Protein AF-A0AAE3RTZ7-F1 (afdb_monomer_lite)

Secondary structure (DSSP, 8-state):
--SSSSSSSSSTTTT--------PPPHHHHHHHHHHHHHHHHHHS-GGGGGS-HHHHHHHHHHHHHHHHHHHHHHHTT--HHHHHHHHHHHGGG-SS-HHHHHHHHHHHHHHHHHT-

pLDDT: mean 77.8, std 17.18, range [41.66, 95.5]

Foldseek 3Di:
DDDDPDPPPPPPPPPPPPPPPLPQDDPVRLLVQLLVVLVVLLVPPDPVSVPDDPVVSVVSSVLLSVLLCVLLVCLVVVHDLVVVLVVLVVVVVPDPDDSVSSSVSSVNSNCCNVVSD

Sequence (117 aa):
MKLKSLYVVLVSIASYMPLMAAASLTEHQLLVSCNKKASSLVESFDGDLQNLKESRRLDLLRLVSDGCQGGYRSARDGMQYKDIERYLTQESSQSELPVDLMLESVKVGYSLYNNGN

Structure (mmCIF, N/CA/C/O backbone):
data_AF-A0AAE3RTZ7-F1
#
_entry.id   AF-A0AAE3RTZ7-F1
#
loop_
_atom_site.group_PDB
_atom_site.id
_atom_site.type_symbol
_atom_site.label_atom_id
_atom_site.label_alt_id
_atom_site.label_comp_id
_atom_site.label_asym_id
_atom_site.label_entity_id
_atom_site.label_seq_id
_atom_site.pdbx_PDB_ins_code
_atom_site.Cartn_x
_atom_site.Cartn_y
_atom_site.Cartn_z
_atom_site.occupancy
_atom_site.B_iso_or_equiv
_atom_site.auth_seq_id
_atom_site.auth_comp_id
_atom_site.auth_asym_id
_atom_site.auth_atom_id
_atom_site.pdbx_PDB_model_num
ATOM 1 N N . MET A 1 1 ? 25.375 17.240 -60.756 1.00 47.09 1 MET A N 1
ATOM 2 C CA . MET A 1 1 ? 25.695 16.730 -59.398 1.00 47.09 1 MET A CA 1
ATOM 3 C C . MET A 1 1 ? 25.318 17.788 -58.373 1.00 47.09 1 MET A C 1
ATOM 5 O O . MET A 1 1 ? 25.671 18.929 -58.621 1.00 47.09 1 MET A O 1
ATOM 9 N N . LYS A 1 2 ? 24.657 17.390 -57.270 1.00 45.25 2 LYS A N 1
ATOM 10 C CA . LYS A 1 2 ? 24.364 18.126 -56.007 1.00 45.25 2 LYS A CA 1
ATOM 11 C C . LYS A 1 2 ? 22.867 18.127 -55.662 1.00 45.25 2 LYS A C 1
ATOM 13 O O . LYS A 1 2 ? 22.201 19.138 -55.789 1.00 45.25 2 LYS A O 1
ATOM 18 N N . LEU A 1 3 ? 22.344 16.976 -55.231 1.00 47.53 3 LEU A N 1
ATOM 19 C CA . LEU A 1 3 ? 21.030 16.874 -54.565 1.00 47.53 3 LEU A CA 1
ATOM 20 C C . LEU A 1 3 ? 20.909 15.579 -53.735 1.00 47.53 3 LEU A C 1
ATOM 22 O O . LEU A 1 3 ? 19.844 14.988 -53.629 1.00 47.53 3 LEU A O 1
ATOM 26 N N . LYS A 1 4 ? 22.023 15.088 -53.172 1.00 45.84 4 LYS A N 1
ATOM 27 C CA . LYS A 1 4 ? 22.053 13.822 -52.408 1.00 45.84 4 LYS A CA 1
ATOM 28 C C . LYS A 1 4 ? 22.535 13.949 -50.958 1.00 45.84 4 LYS A C 1
ATOM 30 O O . LYS A 1 4 ? 22.607 12.946 -50.267 1.00 45.84 4 LYS A O 1
ATOM 35 N N . SER A 1 5 ? 22.832 15.155 -50.472 1.00 51.41 5 SER A N 1
ATOM 36 C CA . SER A 1 5 ? 23.535 15.339 -49.192 1.00 51.41 5 SER A CA 1
ATOM 37 C C . SER A 1 5 ? 22.779 16.223 -48.198 1.00 51.41 5 SER A C 1
ATOM 39 O O . SER A 1 5 ? 23.362 17.128 -47.615 1.00 51.41 5 SER A O 1
ATOM 41 N N . LEU A 1 6 ? 21.476 15.997 -48.030 1.00 47.56 6 LEU A N 1
ATOM 42 C CA . LEU A 1 6 ? 20.693 16.659 -46.971 1.00 47.56 6 LEU A CA 1
ATOM 43 C C . LEU A 1 6 ? 19.772 15.710 -46.192 1.00 47.56 6 LEU A C 1
ATOM 45 O O . LEU A 1 6 ? 19.325 16.060 -45.109 1.00 47.56 6 LEU A O 1
ATOM 49 N N . TYR A 1 7 ? 19.560 14.480 -46.672 1.00 47.31 7 TYR A N 1
ATOM 50 C CA . TYR A 1 7 ? 18.663 13.516 -46.021 1.00 47.31 7 TYR A CA 1
ATOM 51 C C . TYR A 1 7 ? 19.345 12.558 -45.033 1.00 47.31 7 TYR A C 1
ATOM 53 O O . TYR A 1 7 ? 18.658 11.841 -44.318 1.00 47.31 7 TYR A O 1
ATOM 61 N N . VAL A 1 8 ? 20.680 12.546 -44.949 1.00 50.94 8 VAL A N 1
ATOM 62 C CA . VAL A 1 8 ? 21.413 11.576 -44.105 1.00 50.94 8 VAL A CA 1
ATOM 63 C C . VAL A 1 8 ? 21.600 12.061 -42.657 1.00 50.94 8 VAL A C 1
ATOM 65 O O . VAL A 1 8 ? 21.941 11.271 -41.788 1.00 50.94 8 VAL A O 1
ATOM 68 N N . VAL A 1 9 ? 21.323 13.333 -42.350 1.00 49.72 9 VAL A N 1
ATOM 69 C CA . VAL A 1 9 ? 21.578 13.898 -41.005 1.00 49.72 9 VAL A CA 1
ATOM 70 C C . VAL A 1 9 ? 20.329 13.916 -40.106 1.00 49.72 9 VAL A C 1
ATOM 72 O O . VAL A 1 9 ? 20.448 14.039 -38.893 1.00 49.72 9 VAL A O 1
ATOM 75 N N . LEU A 1 10 ? 19.125 13.725 -40.656 1.00 44.94 10 LEU A N 1
ATOM 76 C CA . LEU A 1 10 ? 17.868 13.832 -39.894 1.00 44.94 10 LEU A CA 1
ATOM 77 C C . LEU A 1 10 ? 17.389 12.527 -39.230 1.00 44.94 10 LEU A C 1
ATOM 79 O O . LEU A 1 10 ? 16.438 12.565 -38.458 1.00 44.94 10 LEU A O 1
ATOM 83 N N . VAL A 1 11 ? 18.042 11.386 -39.477 1.00 49.84 11 VAL A N 1
ATOM 84 C CA . VAL A 1 11 ? 17.622 10.083 -38.911 1.00 49.84 11 VAL A CA 1
ATOM 85 C C . VAL A 1 11 ? 18.280 9.786 -37.551 1.00 49.84 11 VAL A C 1
ATOM 87 O O . VAL A 1 11 ? 17.823 8.915 -36.819 1.00 49.84 11 VAL A O 1
ATOM 90 N N . SER A 1 12 ? 19.299 10.546 -37.144 1.00 48.41 12 SER A N 1
ATOM 91 C CA . SER A 1 12 ? 20.132 10.197 -35.978 1.00 48.41 12 SER A CA 1
ATOM 92 C C . SER A 1 12 ? 19.698 10.811 -34.639 1.00 48.41 12 SER A C 1
ATOM 94 O O . SER A 1 12 ? 20.397 10.635 -33.646 1.00 48.41 12 SER A O 1
ATOM 96 N N . ILE A 1 13 ? 18.579 11.544 -34.581 1.00 51.97 13 ILE A N 1
ATOM 97 C CA . ILE A 1 13 ? 18.160 12.271 -33.360 1.00 51.97 13 ILE A CA 1
ATOM 98 C C . ILE A 1 13 ? 16.986 11.586 -32.631 1.00 51.97 13 ILE A C 1
ATOM 100 O O . ILE A 1 13 ? 16.645 11.961 -31.515 1.00 51.97 13 ILE A O 1
ATOM 104 N N . ALA A 1 14 ? 16.389 10.535 -33.202 1.00 48.78 14 ALA A N 1
ATOM 105 C CA . ALA A 1 14 ? 15.289 9.812 -32.550 1.00 48.78 14 ALA A CA 1
ATOM 106 C C . ALA A 1 14 ? 15.750 8.787 -31.489 1.00 48.78 14 ALA A C 1
ATOM 108 O O . ALA A 1 14 ? 14.923 8.249 -30.760 1.00 48.78 14 ALA A O 1
ATOM 109 N N . SER A 1 15 ? 17.051 8.506 -31.377 1.00 48.28 15 SER A N 1
ATOM 110 C CA . SER A 1 15 ? 17.585 7.416 -30.544 1.00 48.28 15 SER A CA 1
ATOM 111 C C . SER A 1 15 ? 18.039 7.823 -29.136 1.00 48.28 15 SER A C 1
ATOM 113 O O . SER A 1 15 ? 18.622 7.005 -28.433 1.00 48.28 15 SER A O 1
ATOM 115 N N . TYR A 1 16 ? 17.774 9.057 -28.701 1.00 50.84 16 TYR A N 1
ATOM 116 C CA . TYR A 1 16 ? 18.187 9.546 -27.380 1.00 50.84 16 TYR A CA 1
ATOM 117 C C . TYR A 1 16 ? 17.029 10.136 -26.579 1.00 50.84 16 TYR A C 1
ATOM 119 O O . TYR A 1 16 ? 17.194 11.147 -25.901 1.00 50.84 16 TYR A O 1
ATOM 127 N N . MET A 1 17 ? 15.854 9.502 -26.608 1.00 48.06 17 MET A N 1
ATOM 128 C CA . MET A 1 17 ? 15.017 9.597 -25.418 1.00 48.06 17 MET A CA 1
ATOM 129 C C . MET A 1 17 ? 15.684 8.712 -24.364 1.00 48.06 17 MET A C 1
ATOM 131 O O . MET A 1 17 ? 15.708 7.494 -24.556 1.00 48.06 17 MET A O 1
ATOM 135 N N . PRO A 1 18 ? 16.287 9.274 -23.296 1.00 41.66 18 PRO A N 1
ATOM 136 C CA . PRO A 1 18 ? 16.651 8.452 -22.162 1.00 41.66 18 PRO A CA 1
ATOM 137 C C . PRO A 1 18 ? 15.362 7.762 -21.740 1.00 41.66 18 PRO A C 1
ATOM 139 O O . PRO A 1 18 ? 14.361 8.421 -21.453 1.00 41.66 18 PRO A O 1
ATOM 142 N N . LEU A 1 19 ? 15.375 6.433 -21.783 1.00 45.12 19 LEU A N 1
ATOM 143 C CA . LEU A 1 19 ? 14.402 5.622 -21.083 1.00 45.12 19 LEU A CA 1
ATOM 144 C C . LEU A 1 19 ? 14.513 6.085 -19.629 1.00 45.12 19 LEU A C 1
ATOM 146 O O . LEU A 1 19 ? 15.463 5.725 -18.935 1.00 45.12 19 LEU A O 1
ATOM 150 N N . MET A 1 20 ? 13.640 7.009 -19.227 1.00 46.50 20 MET A N 1
ATOM 151 C CA . MET A 1 20 ? 13.531 7.489 -17.860 1.00 46.50 20 MET A CA 1
ATOM 152 C C . MET A 1 20 ? 13.069 6.275 -17.071 1.00 46.50 20 MET A C 1
ATOM 154 O O . MET A 1 20 ? 11.874 6.021 -16.949 1.00 46.50 20 MET A O 1
ATOM 158 N N . ALA A 1 21 ? 14.025 5.457 -16.630 1.00 51.66 21 ALA A N 1
ATOM 159 C CA . ALA A 1 21 ? 13.785 4.483 -15.593 1.00 51.66 21 ALA A CA 1
ATOM 160 C C . ALA A 1 21 ? 13.224 5.303 -14.435 1.00 51.66 21 ALA A C 1
ATOM 162 O O . ALA A 1 21 ? 13.945 6.128 -13.868 1.00 51.66 21 ALA A O 1
ATOM 163 N N . ALA A 1 22 ? 11.920 5.170 -14.183 1.00 57.03 22 ALA A N 1
ATOM 164 C CA . ALA A 1 22 ? 11.284 5.790 -13.036 1.00 57.03 22 ALA A CA 1
ATOM 165 C C . ALA A 1 22 ? 12.156 5.434 -11.831 1.00 57.03 22 ALA A C 1
ATOM 167 O O . ALA A 1 22 ? 12.407 4.253 -11.580 1.00 57.03 22 ALA A O 1
ATOM 168 N N . ALA A 1 23 ? 12.737 6.449 -11.189 1.00 64.25 23 ALA A N 1
ATOM 169 C CA . ALA A 1 23 ? 13.663 6.231 -10.095 1.00 64.25 23 ALA A CA 1
ATOM 170 C C . ALA A 1 23 ? 12.897 5.485 -9.002 1.00 64.25 23 ALA A C 1
ATOM 172 O O . ALA A 1 23 ? 11.998 6.040 -8.376 1.00 64.25 23 ALA A O 1
ATOM 173 N N . SER A 1 24 ? 13.202 4.201 -8.824 1.00 76.50 24 SER A N 1
ATOM 174 C CA . SER A 1 24 ? 12.537 3.400 -7.809 1.00 76.50 24 SER A CA 1
ATOM 175 C C . SER A 1 24 ? 12.925 3.940 -6.438 1.00 76.50 24 SER A C 1
ATOM 177 O O . SER A 1 24 ? 14.117 4.097 -6.156 1.00 76.50 24 SER A O 1
ATOM 179 N N . LEU A 1 25 ? 11.937 4.179 -5.581 1.00 84.38 25 LEU A N 1
ATOM 180 C CA . LEU A 1 25 ? 12.157 4.522 -4.183 1.00 84.38 25 LEU A CA 1
ATOM 181 C C . LEU A 1 25 ? 13.036 3.464 -3.507 1.00 84.38 25 LEU A C 1
ATOM 183 O O . LEU A 1 25 ? 12.867 2.260 -3.723 1.00 84.38 25 LEU A O 1
ATOM 187 N N . THR A 1 26 ? 13.943 3.920 -2.645 1.00 89.31 26 THR A N 1
ATOM 188 C CA . THR A 1 26 ? 14.615 3.034 -1.685 1.00 89.31 26 THR A CA 1
ATOM 189 C C . THR A 1 26 ? 13.602 2.486 -0.679 1.00 89.31 26 THR A C 1
ATOM 191 O O . THR A 1 26 ? 12.550 3.089 -0.459 1.00 89.31 26 THR A O 1
ATOM 194 N N . GLU A 1 27 ? 13.928 1.382 -0.003 1.00 87.38 27 GLU A N 1
ATOM 195 C CA . GLU A 1 27 ? 13.046 0.804 1.024 1.00 87.38 27 GLU A CA 1
ATOM 196 C C . GLU A 1 27 ? 12.692 1.808 2.128 1.00 87.38 27 GLU A C 1
ATOM 198 O O . GLU A 1 27 ? 11.543 1.881 2.555 1.00 87.38 27 GLU A O 1
ATOM 203 N N . HIS A 1 28 ? 13.651 2.639 2.549 1.00 90.81 28 HIS A N 1
ATOM 204 C CA . HIS A 1 28 ? 13.400 3.660 3.562 1.00 90.81 28 HIS A CA 1
ATOM 205 C C . HIS A 1 28 ? 12.458 4.762 3.060 1.00 90.81 28 HIS A C 1
ATOM 207 O O . HIS A 1 28 ? 11.533 5.147 3.772 1.00 90.81 28 HIS A O 1
ATOM 213 N N . GLN A 1 29 ? 12.652 5.254 1.831 1.00 91.19 29 GLN A N 1
ATOM 214 C CA . GLN A 1 29 ? 11.757 6.259 1.247 1.00 91.19 29 GLN A CA 1
ATOM 215 C C . GLN A 1 29 ? 10.346 5.701 1.058 1.00 91.19 29 GLN A C 1
ATOM 217 O O . GLN A 1 29 ? 9.375 6.374 1.395 1.00 91.19 29 GLN A O 1
ATOM 222 N N . LEU A 1 30 ? 10.238 4.455 0.593 1.00 92.38 30 LEU A N 1
ATOM 223 C CA . LEU A 1 30 ? 8.967 3.758 0.466 1.00 92.38 30 LEU A CA 1
ATOM 224 C C . LEU A 1 30 ? 8.264 3.634 1.822 1.00 92.38 30 LEU A C 1
ATOM 226 O O . LEU A 1 30 ? 7.087 3.968 1.927 1.00 92.38 30 LEU A O 1
ATOM 230 N N . LEU A 1 31 ? 8.982 3.214 2.867 1.00 93.00 31 LEU A N 1
ATOM 231 C CA . LEU A 1 31 ? 8.432 3.094 4.217 1.00 93.00 31 LEU A CA 1
ATOM 232 C C . LEU A 1 31 ? 7.923 4.443 4.742 1.00 93.00 31 LEU A C 1
ATOM 234 O O . LEU A 1 31 ? 6.825 4.518 5.289 1.00 93.00 31 LEU A O 1
ATOM 238 N N . VAL A 1 32 ? 8.688 5.522 4.557 1.00 93.62 32 VAL A N 1
ATOM 239 C CA . VAL A 1 32 ? 8.277 6.874 4.968 1.00 93.62 32 VAL A CA 1
ATOM 240 C C . VAL A 1 32 ? 7.028 7.324 4.204 1.00 93.62 32 VAL A C 1
ATOM 242 O O . VAL A 1 32 ? 6.073 7.800 4.825 1.00 93.62 32 VAL A O 1
ATOM 245 N N . SER A 1 33 ? 6.998 7.142 2.881 1.00 92.44 33 SER A N 1
ATOM 246 C CA . SER A 1 33 ? 5.847 7.493 2.040 1.00 92.44 33 SER A CA 1
ATOM 247 C C . SER A 1 33 ? 4.601 6.690 2.418 1.00 92.44 33 SER A C 1
ATOM 249 O O . SER A 1 33 ? 3.531 7.274 2.610 1.00 92.44 33 SER A O 1
ATOM 251 N N . CYS A 1 34 ? 4.737 5.375 2.602 1.00 93.69 34 CYS A N 1
ATOM 252 C CA . CYS A 1 34 ? 3.637 4.503 2.996 1.00 93.69 34 CYS A CA 1
ATOM 253 C C . CYS A 1 34 ? 3.138 4.797 4.413 1.00 93.69 34 CYS A C 1
ATOM 255 O O . CYS A 1 34 ? 1.931 4.886 4.597 1.00 93.69 34 CYS A O 1
ATOM 257 N N . ASN A 1 35 ? 4.012 5.067 5.388 1.00 93.44 35 ASN A N 1
ATOM 258 C CA . ASN A 1 35 ? 3.587 5.467 6.735 1.00 93.44 35 ASN A CA 1
ATOM 259 C C . ASN A 1 35 ? 2.815 6.792 6.717 1.00 93.44 35 ASN A C 1
ATOM 261 O O . ASN A 1 35 ? 1.768 6.914 7.349 1.00 93.44 35 ASN A O 1
ATOM 265 N N . LYS A 1 36 ? 3.292 7.782 5.951 1.00 92.00 36 LYS A N 1
ATOM 266 C CA . LYS A 1 36 ? 2.605 9.073 5.809 1.00 92.00 36 LYS A CA 1
ATOM 267 C C . LYS A 1 36 ? 1.216 8.904 5.192 1.00 92.00 36 LYS A C 1
ATOM 269 O O . LYS A 1 36 ? 0.257 9.534 5.638 1.00 92.00 36 LYS A O 1
ATOM 274 N N . LYS A 1 37 ? 1.105 8.064 4.161 1.00 91.25 37 LYS A N 1
ATOM 275 C CA . LYS A 1 37 ? -0.170 7.761 3.504 1.00 91.25 37 LYS A CA 1
ATOM 276 C C . LYS A 1 37 ? -1.087 6.927 4.388 1.00 91.25 37 LYS A C 1
ATOM 278 O O . LYS A 1 37 ? -2.275 7.213 4.412 1.00 91.25 37 LYS A O 1
ATOM 283 N N . ALA A 1 38 ? -0.547 5.980 5.150 1.00 89.56 38 ALA A N 1
ATOM 284 C CA . ALA A 1 38 ? -1.308 5.157 6.075 1.00 89.56 38 ALA A CA 1
ATOM 285 C C . ALA A 1 38 ? -2.003 6.002 7.142 1.00 89.56 38 ALA A C 1
ATOM 287 O O . ALA A 1 38 ? -3.201 5.833 7.345 1.00 89.56 38 ALA A O 1
ATOM 288 N N . SER A 1 39 ? -1.297 6.965 7.745 1.00 88.00 39 SER A N 1
ATOM 289 C CA . SER A 1 39 ? -1.909 7.901 8.695 1.00 88.00 39 SER A CA 1
ATOM 290 C C . SER A 1 39 ? -3.068 8.671 8.073 1.00 88.00 39 SER A C 1
ATOM 292 O O . SER A 1 39 ? -4.171 8.644 8.609 1.00 88.00 39 SER A O 1
ATOM 294 N N . SER A 1 40 ? -2.848 9.277 6.902 1.00 88.69 40 SER A N 1
ATOM 295 C CA . SER A 1 40 ? -3.896 10.025 6.198 1.00 88.69 40 SER A CA 1
ATOM 296 C C . SER A 1 40 ? -5.086 9.146 5.814 1.00 88.69 40 SER A C 1
ATOM 298 O O . SER A 1 40 ? -6.219 9.611 5.867 1.00 88.69 40 SER A O 1
ATOM 300 N N . LEU A 1 41 ? -4.835 7.902 5.401 1.00 87.50 41 LEU A N 1
ATOM 301 C CA . LEU A 1 41 ? -5.873 6.992 4.941 1.00 87.50 41 LEU A CA 1
ATOM 302 C C . LEU A 1 41 ? -6.720 6.495 6.116 1.00 87.50 41 LEU A C 1
ATOM 304 O O . LEU A 1 41 ? -7.941 6.586 6.052 1.00 87.50 41 LEU A O 1
ATOM 308 N N . VAL A 1 42 ? -6.083 6.068 7.211 1.00 85.50 42 VAL A N 1
ATOM 309 C CA . VAL A 1 42 ? -6.764 5.649 8.447 1.00 85.50 42 VAL A CA 1
ATOM 310 C C . VAL A 1 42 ? -7.572 6.790 9.066 1.00 85.50 42 VAL A C 1
ATOM 312 O O . VAL A 1 42 ? -8.653 6.547 9.585 1.00 85.50 42 VAL A O 1
ATOM 315 N N . GLU A 1 43 ? -7.083 8.030 9.001 1.00 83.81 43 GLU A N 1
ATOM 316 C CA . GLU A 1 43 ? -7.822 9.208 9.479 1.00 83.81 43 GLU A CA 1
ATOM 317 C C . GLU A 1 43 ? -9.024 9.568 8.599 1.00 83.81 43 GLU A C 1
ATOM 319 O O . GLU A 1 43 ? -10.022 10.072 9.109 1.00 83.81 43 GLU A O 1
ATOM 324 N N . SER A 1 44 ? -8.929 9.328 7.287 1.00 81.81 44 SER A N 1
ATOM 325 C CA . SER A 1 44 ? -10.010 9.602 6.332 1.00 81.81 44 SER A CA 1
ATOM 326 C C . SER A 1 44 ? -11.073 8.507 6.262 1.00 81.81 44 SER A C 1
ATOM 328 O O . SER A 1 44 ? -12.154 8.740 5.725 1.00 81.81 44 SER A O 1
ATOM 330 N N . PHE A 1 45 ? -10.747 7.311 6.748 1.00 75.94 45 PHE A N 1
ATOM 331 C CA . PHE A 1 45 ? -11.626 6.156 6.686 1.00 75.94 45 PHE A CA 1
ATOM 332 C C . PHE A 1 45 ? -12.629 6.200 7.845 1.00 75.94 45 PHE A C 1
ATOM 334 O O . PHE A 1 45 ? -12.300 6.666 8.934 1.00 75.94 45 PHE A O 1
ATOM 341 N N . ASP A 1 46 ? -13.859 5.778 7.549 1.00 62.16 46 ASP A N 1
ATOM 342 C CA . ASP A 1 46 ? -15.107 6.155 8.226 1.00 62.16 46 ASP A CA 1
ATOM 343 C C . ASP A 1 46 ? -15.083 6.110 9.772 1.00 62.16 46 ASP A C 1
ATOM 345 O O . ASP A 1 46 ? -14.304 5.382 10.396 1.00 62.16 46 ASP A O 1
ATOM 349 N N . GLY A 1 47 ? -15.981 6.885 10.392 1.00 60.75 47 GLY A N 1
ATOM 350 C CA . GLY A 1 47 ? -16.014 7.231 11.824 1.00 60.75 47 GLY A CA 1
ATOM 351 C C . GLY A 1 47 ? -15.946 6.065 12.825 1.00 60.75 47 GLY A C 1
ATOM 352 O O . GLY A 1 47 ? -15.587 6.282 13.984 1.00 60.75 47 GLY A O 1
ATOM 353 N N . ASP A 1 48 ? -16.197 4.832 12.387 1.00 62.47 48 ASP A N 1
ATOM 354 C CA . ASP A 1 48 ? -16.026 3.609 13.180 1.00 62.47 48 ASP A CA 1
ATOM 355 C C . ASP A 1 48 ? -14.583 3.401 13.668 1.00 62.47 48 ASP A C 1
ATOM 357 O O . ASP A 1 48 ? -14.361 2.862 14.757 1.00 62.47 48 ASP A O 1
ATOM 361 N N . LEU A 1 49 ? -13.582 3.888 12.927 1.00 67.69 49 LEU A N 1
ATOM 362 C CA . LEU A 1 49 ? -12.178 3.776 13.333 1.00 67.69 49 LEU A CA 1
ATOM 363 C C . LEU A 1 49 ? -11.770 4.803 14.401 1.00 67.69 49 LEU A C 1
ATOM 365 O O . LEU A 1 49 ? -10.757 4.609 15.078 1.00 67.69 49 LEU A O 1
ATOM 369 N N . GLN A 1 50 ? -12.547 5.875 14.598 1.00 65.50 50 GLN A N 1
ATOM 370 C CA . GLN A 1 50 ? -12.221 6.926 15.572 1.00 65.50 50 GLN A CA 1
ATOM 371 C C . GLN A 1 50 ? -12.370 6.458 17.025 1.00 65.50 50 GLN A C 1
ATOM 373 O O . GLN A 1 50 ? -11.700 6.985 17.911 1.00 65.50 50 GLN A O 1
ATOM 378 N N . ASN A 1 51 ? -13.196 5.435 17.265 1.00 70.19 51 ASN A N 1
ATOM 379 C CA . ASN A 1 51 ? -13.415 4.844 18.589 1.00 70.19 51 ASN A CA 1
ATOM 380 C C . ASN A 1 51 ? -12.503 3.638 18.877 1.00 70.19 51 ASN A C 1
ATOM 382 O O . ASN A 1 51 ? -12.664 2.960 19.897 1.00 70.19 51 ASN A O 1
ATOM 386 N N . LEU A 1 52 ? -11.545 3.338 17.993 1.00 72.75 52 LEU A N 1
ATOM 387 C CA . LEU A 1 52 ? -10.596 2.254 18.216 1.00 72.75 52 LEU A CA 1
ATOM 388 C C . LEU A 1 52 ? -9.664 2.568 19.386 1.00 72.75 52 LEU A C 1
ATOM 390 O O . LEU A 1 52 ? -9.137 3.671 19.529 1.00 72.75 52 LEU A O 1
ATOM 394 N N . LYS A 1 53 ? -9.382 1.539 20.191 1.00 81.62 53 LYS A N 1
ATOM 395 C CA . LYS A 1 53 ? -8.283 1.586 21.162 1.00 81.62 53 LYS A CA 1
ATOM 396 C C . LYS A 1 53 ? -6.975 1.904 20.434 1.00 81.62 53 LYS A C 1
ATOM 398 O O . LYS A 1 53 ? -6.733 1.387 19.344 1.00 81.62 53 LYS A O 1
ATOM 403 N N . GLU A 1 54 ? -6.109 2.686 21.073 1.00 80.56 54 GLU A N 1
ATOM 404 C CA . GLU A 1 54 ? -4.834 3.134 20.498 1.00 80.56 54 GLU A CA 1
ATOM 405 C C . GLU A 1 54 ? -3.977 1.976 19.958 1.00 80.56 54 GLU A C 1
ATOM 407 O O . GLU A 1 54 ? -3.417 2.081 18.869 1.00 80.56 54 GLU A O 1
ATOM 412 N N . SER A 1 55 ? -3.955 0.831 20.650 1.00 80.94 55 SER A N 1
ATOM 413 C CA . SER A 1 55 ? -3.262 -0.374 20.180 1.00 80.94 55 SER A CA 1
ATOM 414 C C . SER A 1 55 ? -3.790 -0.870 18.830 1.00 80.94 55 SER A C 1
ATOM 416 O O . SER A 1 55 ? -3.007 -1.064 17.905 1.00 80.94 55 SER A O 1
ATOM 418 N N . ARG A 1 56 ? -5.117 -0.984 18.672 1.00 82.06 56 ARG A N 1
ATOM 419 C CA . ARG A 1 56 ? -5.733 -1.367 17.391 1.00 82.06 56 ARG A CA 1
ATOM 420 C C . ARG A 1 56 ? -5.473 -0.324 16.305 1.00 82.06 56 ARG A C 1
ATOM 422 O O . ARG A 1 56 ? -5.310 -0.696 15.149 1.00 82.06 56 ARG A O 1
ATOM 429 N N . ARG A 1 57 ? -5.411 0.966 16.652 1.00 83.19 57 ARG A N 1
ATOM 430 C CA . ARG A 1 57 ? -5.083 2.028 15.689 1.00 83.19 57 ARG A CA 1
ATOM 431 C C . ARG A 1 57 ? -3.652 1.893 15.164 1.00 83.19 57 ARG A C 1
ATOM 433 O O . ARG A 1 57 ? -3.433 2.044 13.968 1.00 83.19 57 ARG A O 1
ATOM 440 N N . LEU A 1 58 ? -2.688 1.584 16.030 1.00 86.19 58 LEU A N 1
ATOM 441 C CA . LEU A 1 58 ? -1.301 1.343 15.617 1.00 86.19 58 LEU A CA 1
ATOM 442 C C . LEU A 1 58 ? -1.172 0.097 14.738 1.00 86.19 58 LEU A C 1
ATOM 444 O O . LEU A 1 58 ? -0.455 0.133 13.738 1.00 86.19 58 LEU A O 1
ATOM 448 N N . ASP A 1 59 ? -1.885 -0.976 15.074 1.00 87.44 59 ASP A N 1
ATOM 449 C CA . ASP A 1 59 ? -1.906 -2.191 14.256 1.00 87.44 59 ASP A CA 1
ATOM 450 C C . ASP A 1 59 ? -2.525 -1.925 12.879 1.00 87.44 59 ASP A C 1
ATOM 452 O O . ASP A 1 59 ? -1.997 -2.373 11.863 1.00 87.44 59 ASP A O 1
ATOM 456 N N . LEU A 1 60 ? -3.577 -1.105 12.825 1.00 87.06 60 LEU A N 1
ATOM 457 C CA . LEU A 1 60 ? -4.192 -0.676 11.575 1.00 87.06 60 LEU A CA 1
ATOM 458 C C . LEU A 1 60 ? -3.239 0.158 10.714 1.00 87.06 60 LEU A C 1
ATOM 460 O O . LEU A 1 60 ? -3.114 -0.087 9.518 1.00 87.06 60 LEU A O 1
ATOM 464 N N . LEU A 1 61 ? -2.531 1.119 11.313 1.00 90.06 61 LEU A N 1
ATOM 465 C CA . LEU A 1 61 ? -1.535 1.930 10.608 1.00 90.06 61 LEU A CA 1
ATOM 466 C C . LEU A 1 61 ? -0.414 1.069 10.020 1.00 90.06 61 LEU A C 1
ATOM 468 O O . LEU A 1 61 ? -0.003 1.298 8.883 1.00 90.06 61 LEU A O 1
ATOM 472 N N . ARG A 1 62 ? 0.060 0.070 10.775 1.00 90.50 62 ARG A N 1
ATOM 473 C CA . ARG A 1 62 ? 1.059 -0.892 10.289 1.00 90.50 62 ARG A CA 1
ATOM 474 C C . ARG A 1 62 ? 0.525 -1.683 9.108 1.00 90.50 62 ARG A C 1
ATOM 476 O O . ARG A 1 62 ? 1.158 -1.681 8.061 1.00 90.50 62 ARG A O 1
ATOM 483 N N . LEU A 1 63 ? -0.664 -2.262 9.238 1.00 90.25 63 LEU A N 1
ATOM 484 C CA . LEU A 1 63 ? -1.275 -3.048 8.173 1.00 90.25 63 LEU A CA 1
ATOM 485 C C . LEU A 1 63 ? -1.472 -2.229 6.889 1.00 90.25 63 LEU A C 1
ATOM 487 O O . LEU A 1 63 ? -1.129 -2.676 5.796 1.00 90.25 63 LEU A O 1
ATOM 491 N N . VAL A 1 64 ? -1.983 -1.005 7.017 1.00 92.12 64 VAL A N 1
ATOM 492 C CA . VAL A 1 64 ? -2.171 -0.093 5.884 1.00 92.12 64 VAL A CA 1
ATOM 493 C C . VAL A 1 64 ? -0.826 0.318 5.279 1.00 92.12 64 VAL A C 1
ATOM 495 O O . VAL A 1 64 ? -0.721 0.449 4.061 1.00 92.12 64 VAL A O 1
ATOM 498 N N . SER A 1 65 ? 0.225 0.496 6.077 1.00 94.31 65 SER A N 1
ATOM 499 C CA . SER A 1 65 ? 1.568 0.746 5.542 1.00 94.31 65 SER A CA 1
ATOM 500 C C . SER A 1 65 ? 2.122 -0.475 4.800 1.00 94.31 65 SER A C 1
ATOM 502 O O . SER A 1 65 ? 2.695 -0.339 3.717 1.00 94.31 65 SER A O 1
ATOM 504 N N . ASP A 1 66 ? 1.901 -1.678 5.326 1.00 93.69 66 ASP A N 1
ATOM 505 C CA . ASP A 1 66 ? 2.352 -2.933 4.723 1.00 93.69 66 ASP A CA 1
ATOM 506 C C . ASP A 1 66 ? 1.638 -3.226 3.402 1.00 93.69 66 ASP A C 1
ATOM 508 O O . ASP A 1 66 ? 2.288 -3.629 2.435 1.00 93.69 66 ASP A O 1
ATOM 512 N N . GLY A 1 67 ? 0.334 -2.948 3.308 1.00 93.06 67 GLY A N 1
ATOM 513 C CA . GLY A 1 67 ? -0.409 -3.029 2.048 1.00 93.06 67 GLY A CA 1
ATOM 514 C C . GLY A 1 67 ? 0.119 -2.072 0.986 1.00 93.06 67 GLY A C 1
ATOM 515 O O . GLY A 1 67 ? 0.276 -2.465 -0.167 1.00 93.06 67 GLY A O 1
ATOM 516 N N . CYS A 1 68 ? 0.492 -0.851 1.374 1.00 95.12 68 CYS A N 1
ATOM 517 C CA . CYS A 1 68 ? 1.081 0.132 0.469 1.0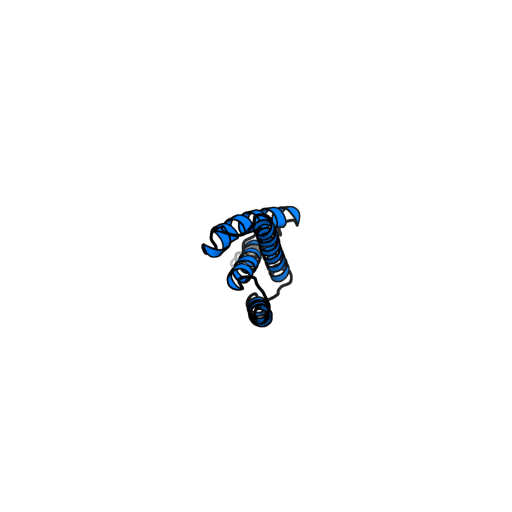0 95.12 68 CYS A CA 1
ATOM 518 C C . CYS A 1 68 ? 2.438 -0.352 -0.048 1.00 95.12 68 CYS A C 1
ATOM 520 O O . CYS A 1 68 ? 2.690 -0.360 -1.254 1.00 95.12 68 CYS A O 1
ATOM 522 N N . GLN A 1 69 ? 3.294 -0.853 0.842 1.00 95.50 69 GLN A N 1
ATOM 523 C CA . GLN A 1 69 ? 4.576 -1.434 0.450 1.00 95.50 69 GLN A CA 1
ATOM 524 C C . GLN A 1 69 ? 4.390 -2.683 -0.429 1.00 95.50 69 GLN A C 1
ATOM 526 O O . GLN A 1 69 ? 5.131 -2.886 -1.392 1.00 95.50 69 GLN A O 1
ATOM 531 N N . GLY A 1 70 ? 3.389 -3.512 -0.123 1.00 93.81 70 GLY A N 1
ATOM 532 C CA . GLY A 1 70 ? 3.001 -4.678 -0.912 1.00 93.81 70 GLY A CA 1
ATOM 533 C C . GLY A 1 70 ? 2.530 -4.299 -2.313 1.00 93.81 70 GLY A C 1
ATOM 534 O O . GLY A 1 70 ? 2.998 -4.888 -3.286 1.00 93.81 70 GLY A O 1
ATOM 535 N N . GLY A 1 71 ? 1.685 -3.275 -2.434 1.00 93.56 71 GLY A N 1
ATOM 536 C CA . GLY A 1 71 ? 1.229 -2.736 -3.713 1.00 93.56 71 GLY A CA 1
ATOM 537 C C . GLY A 1 71 ? 2.374 -2.177 -4.551 1.00 93.56 71 GLY A C 1
ATOM 538 O O . GLY A 1 71 ? 2.471 -2.483 -5.735 1.00 93.56 71 GLY A O 1
ATOM 539 N N . TYR A 1 72 ? 3.303 -1.446 -3.931 1.00 94.38 72 TYR A N 1
ATOM 540 C CA . TYR A 1 72 ? 4.499 -0.949 -4.614 1.00 94.38 72 TYR A CA 1
ATOM 541 C C . TYR A 1 72 ? 5.367 -2.089 -5.161 1.00 94.38 72 TYR A C 1
ATOM 543 O O . TYR A 1 72 ? 5.750 -2.074 -6.331 1.00 94.38 72 TYR A O 1
ATOM 551 N N . ARG A 1 73 ? 5.659 -3.107 -4.337 1.00 94.12 73 ARG A N 1
ATOM 552 C CA . ARG A 1 73 ? 6.425 -4.289 -4.771 1.00 94.12 73 ARG A CA 1
ATOM 553 C C . ARG A 1 73 ? 5.704 -5.043 -5.882 1.00 94.12 73 ARG A C 1
ATOM 555 O O . ARG A 1 73 ? 6.325 -5.408 -6.866 1.00 94.12 73 ARG A O 1
ATOM 562 N N . SER A 1 74 ? 4.393 -5.196 -5.761 1.00 93.81 74 SER A N 1
ATOM 563 C CA . SER A 1 74 ? 3.574 -5.868 -6.766 1.00 93.81 74 SER A CA 1
ATOM 564 C C . SER A 1 74 ? 3.608 -5.165 -8.120 1.00 93.81 74 SER A C 1
ATOM 566 O O . SER A 1 74 ? 3.776 -5.816 -9.149 1.00 93.81 74 SER A O 1
ATOM 568 N N . ALA A 1 75 ? 3.502 -3.834 -8.117 1.00 92.19 75 ALA A N 1
ATOM 569 C CA 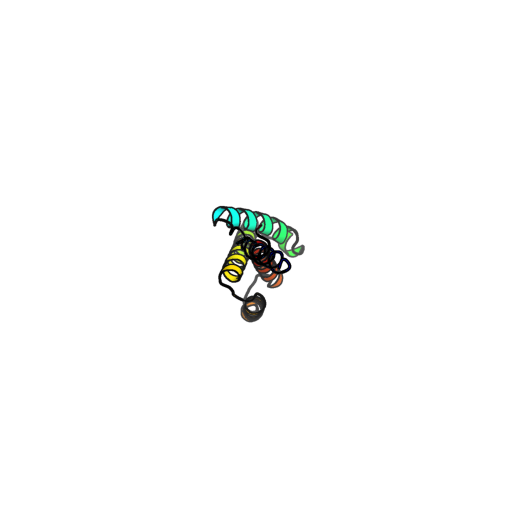. ALA A 1 75 ? 3.625 -3.021 -9.319 1.00 92.19 75 ALA A CA 1
ATOM 570 C C . ALA A 1 75 ? 5.027 -3.144 -9.937 1.00 92.19 75 ALA A C 1
ATOM 572 O O . ALA A 1 75 ? 5.154 -3.358 -11.141 1.00 92.19 75 ALA A O 1
ATOM 573 N N . ARG A 1 76 ? 6.072 -3.098 -9.100 1.00 91.50 76 ARG A N 1
ATOM 574 C CA . ARG A 1 76 ? 7.468 -3.311 -9.508 1.00 91.50 76 ARG A CA 1
ATOM 575 C C . ARG A 1 76 ? 7.703 -4.685 -10.130 1.00 91.50 76 ARG A C 1
ATOM 577 O O . ARG A 1 76 ? 8.441 -4.792 -11.104 1.00 91.50 76 ARG A O 1
ATOM 584 N N . ASP A 1 77 ? 7.075 -5.713 -9.578 1.00 92.62 77 ASP A N 1
ATOM 585 C CA . ASP A 1 77 ? 7.217 -7.097 -10.026 1.00 92.62 77 ASP A CA 1
ATOM 586 C C . ASP A 1 77 ? 6.307 -7.404 -11.243 1.00 92.62 77 ASP A C 1
ATOM 588 O O . ASP A 1 77 ? 6.287 -8.526 -11.745 1.00 92.62 77 ASP A O 1
ATOM 592 N N . GLY A 1 78 ? 5.576 -6.403 -11.757 1.00 92.00 78 GLY A N 1
ATOM 593 C CA . GLY A 1 78 ? 4.759 -6.503 -12.969 1.00 92.00 78 GLY A CA 1
ATOM 594 C C . GLY A 1 78 ? 3.390 -7.156 -12.770 1.00 92.00 78 GLY A C 1
ATOM 595 O O . GLY A 1 78 ? 2.736 -7.513 -13.752 1.00 92.00 78 GLY A O 1
ATOM 596 N N . MET A 1 79 ? 2.934 -7.318 -11.524 1.00 93.19 79 MET A N 1
ATOM 597 C CA . MET A 1 79 ? 1.601 -7.848 -11.241 1.00 93.19 79 MET A CA 1
ATOM 598 C C . MET A 1 79 ? 0.520 -6.824 -11.590 1.00 93.19 79 MET A C 1
ATOM 600 O O . MET A 1 79 ? 0.684 -5.616 -11.390 1.00 93.19 79 MET A O 1
ATOM 604 N N . GLN A 1 80 ? -0.624 -7.297 -12.081 1.00 92.06 80 GLN A N 1
ATOM 605 C CA . GLN A 1 80 ? -1.750 -6.425 -12.395 1.00 92.06 80 GLN A CA 1
ATOM 606 C C . GLN A 1 80 ? -2.560 -6.129 -11.134 1.00 92.06 80 GLN A C 1
ATOM 608 O O . GLN A 1 80 ? -2.964 -7.043 -10.417 1.00 92.06 80 GLN A O 1
ATOM 613 N N . TYR A 1 81 ? -2.888 -4.854 -10.909 1.00 90.56 81 TYR A N 1
ATOM 614 C CA . TYR A 1 81 ? -3.693 -4.432 -9.754 1.00 90.56 81 TYR A CA 1
ATOM 615 C C . TYR A 1 81 ? -5.014 -5.216 -9.634 1.00 90.56 81 TYR A C 1
ATOM 617 O O . TYR A 1 81 ? -5.408 -5.602 -8.539 1.00 90.56 81 TYR A O 1
ATOM 625 N N . LYS A 1 82 ? -5.664 -5.520 -10.766 1.00 91.31 82 LYS A N 1
ATOM 626 C CA . LYS A 1 82 ? -6.932 -6.271 -10.813 1.00 91.31 82 LYS A CA 1
ATOM 627 C C . LYS A 1 82 ? -6.832 -7.685 -10.235 1.00 91.31 82 LYS A C 1
ATOM 629 O O . LYS A 1 82 ? -7.821 -8.198 -9.718 1.00 91.31 82 LYS A O 1
ATOM 634 N N . ASP A 1 83 ? -5.667 -8.323 -10.336 1.00 90.00 83 ASP A N 1
ATOM 635 C CA . ASP A 1 83 ? -5.466 -9.670 -9.797 1.00 90.00 83 ASP A CA 1
ATOM 636 C C . ASP A 1 83 ? -5.357 -9.625 -8.267 1.00 90.00 83 ASP A C 1
ATOM 638 O O . ASP A 1 83 ? -5.923 -10.471 -7.577 1.00 90.00 83 ASP A O 1
ATOM 642 N N . ILE A 1 84 ? -4.720 -8.580 -7.734 1.00 87.69 84 ILE A N 1
ATOM 643 C CA . ILE A 1 84 ? -4.613 -8.334 -6.290 1.00 87.69 84 ILE A CA 1
ATOM 644 C C . ILE A 1 84 ? -5.964 -7.926 -5.712 1.00 87.69 84 ILE A C 1
ATOM 646 O O . ILE A 1 84 ? -6.363 -8.426 -4.665 1.00 87.69 84 ILE A O 1
ATOM 650 N N . GLU A 1 85 ? -6.695 -7.061 -6.414 1.00 89.81 85 GLU A N 1
ATOM 651 C CA . GLU A 1 85 ? -8.055 -6.675 -6.047 1.00 89.81 85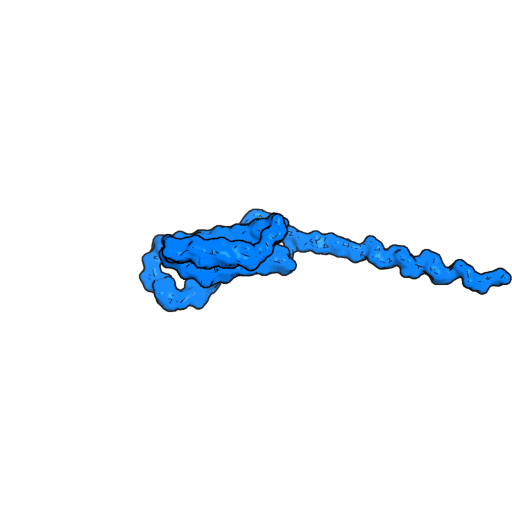 GLU A CA 1
ATOM 652 C C . GLU A 1 85 ? -8.968 -7.901 -5.946 1.00 89.81 85 GLU A C 1
ATOM 654 O O . GLU A 1 85 ? -9.663 -8.082 -4.945 1.00 89.81 85 GLU A O 1
ATOM 659 N N . ARG A 1 86 ? -8.913 -8.796 -6.941 1.00 87.88 86 ARG A N 1
ATOM 660 C CA . ARG A 1 86 ? -9.661 -10.059 -6.927 1.00 87.88 86 ARG A CA 1
ATOM 661 C C . ARG A 1 86 ? -9.257 -10.960 -5.758 1.00 87.88 86 ARG A C 1
ATOM 663 O O . ARG A 1 86 ? -10.130 -11.549 -5.132 1.00 87.88 86 ARG A O 1
ATOM 670 N N . TYR A 1 87 ? -7.962 -11.075 -5.472 1.00 85.38 87 TYR A N 1
ATOM 671 C CA . TYR A 1 87 ? -7.471 -11.886 -4.357 1.00 85.38 87 TYR A CA 1
ATOM 672 C C . TYR A 1 87 ? -7.972 -11.353 -3.008 1.00 85.38 87 TYR A C 1
ATOM 674 O O . TYR A 1 87 ? -8.581 -12.087 -2.233 1.00 85.38 87 TYR A O 1
ATOM 682 N N . LEU A 1 88 ? -7.792 -10.054 -2.755 1.00 83.75 88 LEU A N 1
ATOM 683 C CA . LEU A 1 88 ? -8.177 -9.424 -1.492 1.00 83.75 88 LEU A CA 1
ATOM 684 C C . LEU A 1 88 ? -9.689 -9.460 -1.260 1.00 83.75 88 LEU A C 1
ATOM 686 O O . LEU A 1 88 ? -10.122 -9.687 -0.136 1.00 83.75 88 LEU A O 1
ATOM 690 N N . THR A 1 89 ? -10.490 -9.294 -2.313 1.00 84.31 89 THR A N 1
ATOM 691 C CA . THR A 1 89 ? -11.959 -9.393 -2.229 1.00 84.31 89 THR A CA 1
ATOM 692 C C . THR A 1 89 ? -12.465 -10.826 -2.042 1.00 84.31 89 THR A C 1
ATOM 694 O O . THR A 1 89 ? -13.547 -11.023 -1.492 1.00 84.31 89 THR A O 1
ATOM 697 N N . GLN A 1 90 ? -11.706 -11.844 -2.464 1.00 82.25 90 GLN A N 1
ATOM 698 C CA . GLN A 1 90 ? -12.031 -13.248 -2.186 1.00 82.25 90 GLN A CA 1
ATOM 699 C C . GLN A 1 90 ? -11.667 -13.643 -0.746 1.00 82.25 90 GLN A C 1
ATOM 701 O O . GLN A 1 90 ? -12.480 -14.257 -0.047 1.00 82.25 90 GLN A O 1
ATOM 706 N N . GLU A 1 91 ? -10.478 -13.261 -0.277 1.00 73.06 91 GLU A N 1
ATOM 707 C CA . GLU A 1 91 ? -10.011 -13.577 1.082 1.00 73.06 91 GLU A CA 1
ATOM 708 C C . GLU A 1 91 ? -10.707 -12.752 2.170 1.00 73.06 91 GLU A C 1
ATOM 710 O O . GLU A 1 91 ? -10.816 -13.187 3.318 1.00 73.06 91 GLU A O 1
ATOM 715 N N . SER A 1 92 ? -11.254 -11.584 1.826 1.00 66.31 92 SER A N 1
ATOM 716 C CA . SER A 1 92 ? -11.899 -10.702 2.797 1.00 66.31 92 SER A CA 1
ATOM 717 C C . SER A 1 92 ? -13.152 -11.258 3.457 1.00 66.31 92 SER A C 1
ATOM 719 O O . SER A 1 92 ? -13.615 -10.688 4.441 1.00 66.31 92 SER A O 1
ATOM 721 N N . SER A 1 93 ? -13.692 -12.372 2.961 1.00 58.06 93 SER A N 1
ATOM 722 C CA . SER A 1 93 ? -14.769 -13.100 3.639 1.00 58.06 93 SER A CA 1
ATOM 723 C C . SER A 1 93 ? -14.404 -13.534 5.073 1.00 58.06 93 SER A C 1
ATOM 725 O O . SER A 1 93 ? -15.298 -13.904 5.832 1.00 58.06 93 SER A O 1
ATOM 727 N N . GLN A 1 94 ? -13.121 -13.454 5.462 1.00 57.53 94 GLN A N 1
ATOM 728 C CA . GLN A 1 94 ? -12.604 -13.845 6.780 1.00 57.53 94 GLN A CA 1
ATOM 729 C C . GLN A 1 94 ? -11.883 -12.724 7.558 1.00 57.53 94 GLN A C 1
ATOM 731 O O . GLN A 1 94 ? -11.398 -12.974 8.661 1.00 57.53 94 GLN A O 1
ATOM 736 N N . SER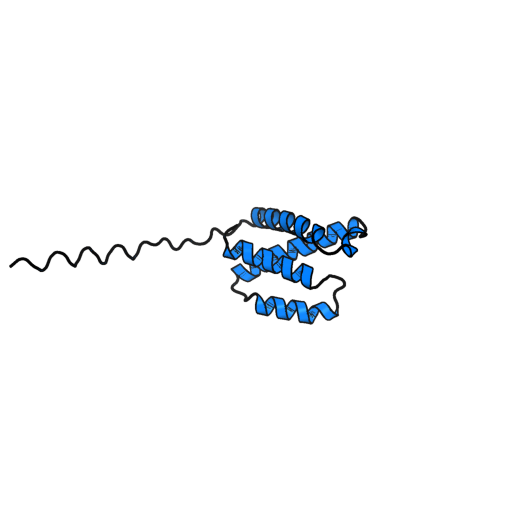 A 1 95 ? -11.782 -11.504 7.020 1.00 60.34 95 SER A N 1
ATOM 737 C CA . SER A 1 95 ? -11.001 -10.421 7.640 1.00 60.34 95 SER A CA 1
ATOM 738 C C . SER A 1 95 ? -11.877 -9.471 8.463 1.00 60.34 95 SER A C 1
ATOM 740 O O . SER A 1 95 ? -12.901 -8.998 7.980 1.00 60.34 95 SER A O 1
ATOM 742 N N . GLU A 1 96 ? -11.448 -9.128 9.686 1.00 60.97 96 GLU A N 1
ATOM 743 C CA . GLU A 1 96 ? -12.064 -8.058 10.501 1.00 60.97 96 GLU A CA 1
ATOM 744 C C . GLU A 1 96 ? -11.805 -6.649 9.935 1.00 60.97 96 GLU A C 1
ATOM 746 O O . GLU A 1 96 ? -12.352 -5.663 10.430 1.00 60.97 96 GLU A O 1
ATOM 751 N N . LEU A 1 97 ? -10.923 -6.532 8.941 1.00 65.75 97 LEU A N 1
ATOM 752 C CA . LEU A 1 97 ? -10.473 -5.254 8.411 1.00 65.75 97 LEU A CA 1
ATOM 753 C C . LEU A 1 97 ? -11.248 -4.869 7.150 1.00 65.75 97 LEU A C 1
ATOM 755 O O . LEU A 1 97 ? -11.437 -5.722 6.279 1.00 65.75 97 LEU A O 1
ATOM 759 N N . PRO A 1 98 ? -11.634 -3.587 7.005 1.00 76.38 98 PRO A N 1
ATOM 760 C CA . PRO A 1 98 ? -12.317 -3.117 5.811 1.00 76.38 98 PRO A CA 1
ATOM 761 C C . PRO A 1 98 ? -11.468 -3.375 4.565 1.00 76.38 98 PRO A C 1
ATOM 763 O O . PRO A 1 98 ? -10.366 -2.846 4.416 1.00 76.38 98 PRO A O 1
ATOM 766 N N . VAL A 1 99 ? -11.998 -4.191 3.660 1.00 83.50 99 VAL A N 1
ATOM 767 C CA . VAL A 1 99 ? -11.367 -4.552 2.379 1.00 83.50 99 VAL A CA 1
ATOM 768 C C . VAL A 1 99 ? -11.009 -3.309 1.589 1.00 83.50 99 VAL A C 1
ATOM 770 O O . VAL A 1 99 ? -9.911 -3.211 1.051 1.00 83.50 99 VAL A O 1
ATOM 773 N N . ASP A 1 100 ? -11.912 -2.333 1.599 1.00 85.06 100 ASP A N 1
ATOM 774 C CA . ASP A 1 100 ? -11.762 -1.063 0.899 1.00 85.06 100 ASP A CA 1
ATOM 775 C C . ASP A 1 100 ? -10.544 -0.283 1.398 1.00 85.06 100 ASP A C 1
ATOM 777 O O . ASP A 1 100 ? -9.800 0.283 0.599 1.00 85.06 100 ASP A O 1
ATOM 781 N N . LEU A 1 101 ? -10.274 -0.318 2.708 1.00 86.50 101 LEU A N 1
ATOM 782 C CA . LEU A 1 101 ? -9.097 0.322 3.290 1.00 86.50 101 LEU A CA 1
ATOM 783 C C . LEU A 1 101 ? -7.805 -0.354 2.810 1.00 86.50 101 LEU A C 1
ATOM 785 O O . LEU A 1 101 ? -6.825 0.329 2.499 1.00 86.50 101 LEU A O 1
ATOM 789 N N . MET A 1 102 ? -7.802 -1.687 2.705 1.00 88.44 102 MET A N 1
ATOM 790 C CA . MET A 1 102 ? -6.646 -2.416 2.182 1.00 88.44 102 MET A CA 1
ATOM 791 C C . MET A 1 102 ? -6.454 -2.256 0.679 1.00 88.44 102 MET A C 1
ATOM 793 O O . MET A 1 102 ? -5.318 -2.119 0.226 1.00 88.44 102 MET A O 1
ATOM 797 N N . LEU A 1 103 ? -7.531 -2.228 -0.100 1.00 91.25 103 LEU A N 1
ATOM 798 C CA . LEU A 1 103 ? -7.458 -1.967 -1.534 1.00 91.25 103 LEU A CA 1
ATOM 799 C C . LEU A 1 103 ? -6.913 -0.565 -1.805 1.00 91.25 103 LEU A C 1
ATOM 801 O O . LEU A 1 103 ? -5.998 -0.408 -2.614 1.00 91.25 103 LEU A O 1
ATOM 805 N N . GLU A 1 104 ? -7.401 0.443 -1.081 1.00 91.44 104 GLU A N 1
ATOM 806 C CA . GLU A 1 104 ? -6.931 1.816 -1.255 1.00 91.44 104 GLU A CA 1
ATOM 807 C C . GLU A 1 104 ? -5.462 1.959 -0.824 1.00 91.44 104 GLU A C 1
ATOM 809 O O . GLU A 1 104 ? -4.673 2.616 -1.503 1.00 91.44 104 GLU A O 1
ATOM 814 N N . SER A 1 105 ? -5.043 1.250 0.228 1.00 93.38 105 SER A N 1
ATOM 815 C CA . SER A 1 105 ? -3.634 1.122 0.613 1.00 93.38 105 SER A CA 1
ATOM 816 C C . SER A 1 105 ? -2.757 0.552 -0.514 1.00 93.38 105 SER A C 1
ATOM 818 O O . SER A 1 105 ? -1.755 1.163 -0.901 1.00 93.38 105 SER A O 1
ATOM 820 N N . VAL A 1 106 ? -3.141 -0.588 -1.093 1.00 94.31 106 VAL A N 1
ATOM 821 C CA . VAL A 1 106 ? -2.405 -1.229 -2.196 1.00 94.31 106 VAL A CA 1
ATOM 822 C C . VAL A 1 106 ? -2.337 -0.308 -3.412 1.00 94.31 106 VAL A C 1
ATOM 824 O O . VAL A 1 106 ? -1.283 -0.163 -4.036 1.00 94.31 106 VAL A O 1
ATOM 827 N N . LYS A 1 107 ? -3.445 0.359 -3.734 1.00 93.88 107 LYS A N 1
ATOM 828 C CA . LYS A 1 107 ? -3.546 1.307 -4.844 1.00 93.88 107 LYS A CA 1
ATOM 829 C C . LYS A 1 107 ? -2.621 2.508 -4.668 1.00 93.88 107 LYS A C 1
ATOM 831 O O . LYS A 1 107 ? -2.003 2.939 -5.644 1.00 93.88 107 LYS A O 1
ATOM 836 N N . VAL A 1 108 ? -2.461 3.011 -3.441 1.00 93.88 108 VAL A N 1
ATOM 837 C CA . VAL A 1 108 ? -1.443 4.025 -3.129 1.00 93.88 108 VAL A CA 1
ATOM 838 C C . VAL A 1 108 ? -0.057 3.501 -3.500 1.00 93.88 108 VAL A C 1
ATOM 840 O O . VAL A 1 108 ? 0.652 4.176 -4.239 1.00 93.88 108 VAL A O 1
ATOM 843 N N . GLY A 1 109 ? 0.302 2.287 -3.075 1.00 93.44 109 GLY A N 1
ATOM 844 C CA . GLY A 1 109 ? 1.574 1.648 -3.429 1.00 93.44 109 GLY A CA 1
ATOM 845 C C . GLY A 1 109 ? 1.822 1.551 -4.937 1.00 93.44 109 GLY A C 1
ATOM 846 O O . GLY A 1 109 ? 2.890 1.923 -5.424 1.00 93.44 109 GLY A O 1
ATOM 847 N N . TYR A 1 110 ? 0.805 1.122 -5.687 1.00 93.19 110 TYR A N 1
ATOM 848 C CA . TYR A 1 110 ? 0.833 1.101 -7.153 1.00 93.19 110 TYR A CA 1
ATOM 849 C C . TYR A 1 110 ? 1.079 2.487 -7.747 1.00 93.19 110 TYR A C 1
ATOM 851 O O . TYR A 1 110 ? 1.874 2.643 -8.674 1.00 93.19 110 TYR A O 1
ATOM 859 N N . SER A 1 111 ? 0.397 3.503 -7.219 1.00 91.69 111 SER A N 1
ATOM 860 C CA . SER A 1 111 ? 0.551 4.877 -7.683 1.00 91.69 111 SER A CA 1
ATOM 861 C C . SER A 1 111 ? 1.943 5.431 -7.388 1.00 91.69 111 SER A C 1
ATOM 863 O O . SER A 1 111 ? 2.465 6.153 -8.231 1.00 91.69 111 SER A O 1
ATOM 865 N N . LEU A 1 112 ? 2.539 5.104 -6.236 1.00 91.12 112 LEU A N 1
ATOM 866 C CA . LEU A 1 112 ? 3.906 5.508 -5.891 1.00 91.12 112 LEU A CA 1
ATOM 867 C C . LEU A 1 112 ? 4.907 4.951 -6.918 1.00 91.12 112 LEU A C 1
ATOM 869 O O . LEU A 1 112 ? 5.713 5.695 -7.475 1.00 91.12 112 LEU A O 1
ATOM 873 N N . TYR A 1 113 ? 4.787 3.662 -7.259 1.00 90.31 113 TYR A N 1
ATOM 874 C CA . TYR A 1 113 ? 5.646 3.033 -8.267 1.00 90.31 113 TYR A CA 1
ATOM 875 C C . TYR A 1 113 ? 5.459 3.650 -9.659 1.00 90.31 113 TYR A C 1
ATOM 877 O O . TYR A 1 113 ? 6.429 4.058 -10.295 1.00 90.31 113 TYR A O 1
ATOM 885 N N . ASN A 1 114 ? 4.211 3.768 -10.117 1.00 86.50 114 ASN A N 1
ATOM 886 C CA . ASN A 1 114 ? 3.908 4.248 -11.467 1.00 86.50 114 ASN A CA 1
ATOM 887 C C . ASN A 1 114 ? 4.228 5.736 -11.668 1.00 86.50 114 ASN A C 1
ATOM 889 O O . ASN A 1 114 ? 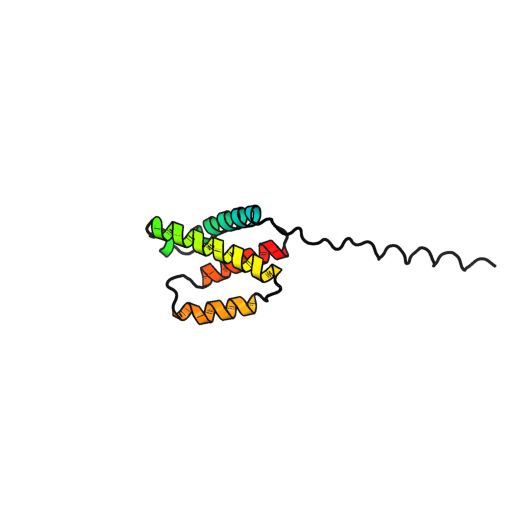4.531 6.147 -12.787 1.00 86.50 114 ASN A O 1
ATOM 893 N N . ASN A 1 115 ? 4.163 6.541 -10.603 1.00 83.75 115 ASN A N 1
ATOM 894 C CA . ASN A 1 115 ? 4.381 7.986 -10.676 1.00 83.75 115 ASN A CA 1
ATOM 895 C C . ASN A 1 115 ? 5.796 8.412 -10.251 1.00 83.75 115 ASN A C 1
ATOM 897 O O . ASN A 1 115 ? 6.1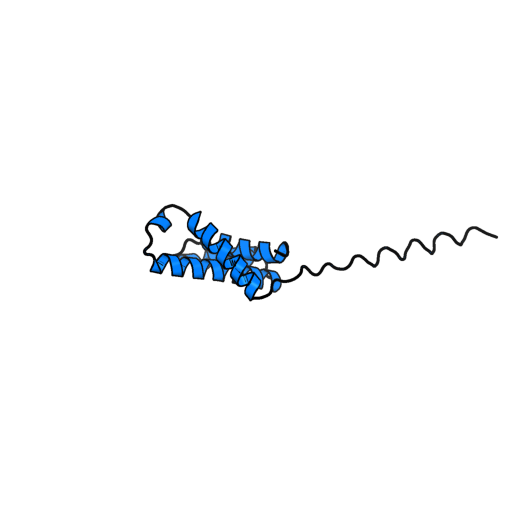11 9.596 -10.358 1.00 83.75 115 ASN A O 1
ATOM 901 N N . GLY A 1 116 ? 6.635 7.487 -9.768 1.00 64.31 116 GLY A N 1
ATOM 902 C CA . GLY A 1 116 ? 8.002 7.777 -9.321 1.00 64.31 116 GLY A CA 1
ATOM 903 C C . GLY A 1 116 ? 8.088 8.674 -8.079 1.00 64.31 116 GLY A C 1
ATOM 904 O O . GLY A 1 116 ? 9.032 9.454 -7.972 1.00 64.31 116 GLY A O 1
ATOM 905 N N . ASN A 1 117 ? 7.103 8.594 -7.175 1.00 54.97 117 ASN A N 1
ATOM 906 C CA . ASN A 1 117 ? 6.983 9.407 -5.953 1.00 54.97 117 ASN A CA 1
ATOM 907 C C . ASN A 1 117 ? 6.790 8.531 -4.722 1.00 54.97 117 ASN A C 1
ATOM 909 O O . ASN A 1 117 ? 6.066 7.528 -4.864 1.00 54.97 117 ASN A O 1
#

Radius of gyration: 22.14 Å; chains: 1; bounding box: 42×32×81 Å